Protein AF-A0A0X3WZR5-F1 (afdb_monomer_lite)

Foldseek 3Di:
DDDPPPDPPPPPPPDDPDDDLLSLLVVCVVVVQQADEDDDQDDDPPHPHHPVRNCVNCVVSVNNVHYDPDDDD

InterPro domains:
  IPR036866 Ribonuclease Z/Hydroxyacylglutat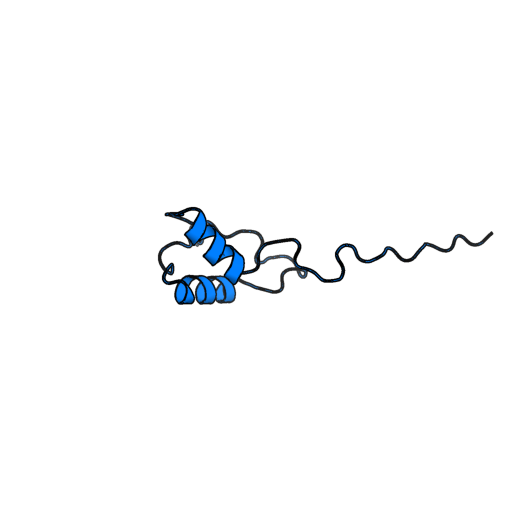hione hydrolase-like [G3DSA:3.60.15.10] (4-71)

Organism: Streptomyces violaceusniger (NCBI:txid68280)

Structure (mmCIF, N/CA/C/O backbone):
data_AF-A0A0X3WZR5-F1
#
_entry.id   AF-A0A0X3WZR5-F1
#
loop_
_atom_site.group_PDB
_atom_site.id
_atom_site.type_symbol
_atom_site.label_atom_id
_atom_site.label_alt_id
_atom_site.label_comp_id
_atom_site.label_asym_id
_atom_site.label_entity_id
_atom_site.label_seq_id
_atom_site.pdbx_PDB_ins_code
_atom_site.Cartn_x
_atom_site.Cartn_y
_atom_site.Cartn_z
_atom_site.occupancy
_atom_site.B_iso_or_equiv
_atom_site.auth_seq_id
_atom_site.auth_comp_id
_atom_site.auth_asym_id
_atom_site.auth_atom_id
_atom_site.pdbx_PDB_model_num
ATOM 1 N N . MET A 1 1 ? 46.680 -0.952 -20.127 1.00 40.69 1 MET A N 1
ATOM 2 C CA . MET A 1 1 ? 46.185 -0.799 -18.740 1.00 40.69 1 MET A CA 1
ATOM 3 C C . MET A 1 1 ? 44.659 -0.927 -18.744 1.00 40.69 1 MET A C 1
ATOM 5 O O . MET A 1 1 ? 43.963 0.055 -18.973 1.00 40.69 1 MET A O 1
ATOM 9 N N . GLY A 1 2 ? 44.131 -2.149 -18.623 1.00 43.84 2 GLY A N 1
ATOM 10 C CA . GLY A 1 2 ? 42.690 -2.417 -18.686 1.00 43.84 2 GLY A CA 1
ATOM 11 C C . GLY A 1 2 ? 42.005 -2.047 -17.374 1.00 43.84 2 GLY A C 1
ATOM 12 O O . GLY A 1 2 ? 42.294 -2.637 -16.338 1.00 43.84 2 GLY A O 1
ATOM 13 N N . ARG A 1 3 ? 41.101 -1.064 -17.398 1.00 56.03 3 ARG A N 1
ATOM 14 C CA . ARG A 1 3 ? 40.244 -0.765 -16.248 1.00 56.03 3 ARG A CA 1
ATOM 15 C C . ARG A 1 3 ? 39.158 -1.833 -16.157 1.00 56.03 3 ARG A C 1
ATOM 17 O O . ARG A 1 3 ? 38.161 -1.762 -16.872 1.00 56.03 3 ARG A O 1
ATOM 24 N N . GLN A 1 4 ? 39.346 -2.806 -15.267 1.00 56.38 4 GLN A N 1
ATOM 25 C CA . GLN A 1 4 ? 38.256 -3.629 -14.748 1.00 56.38 4 GLN A CA 1
ATOM 26 C C . GLN A 1 4 ? 37.199 -2.678 -14.174 1.00 56.38 4 GLN A C 1
ATOM 28 O O . GLN A 1 4 ? 37.404 -2.056 -13.131 1.00 56.38 4 GLN A O 1
ATOM 33 N N . ARG A 1 5 ? 36.071 -2.512 -14.874 1.00 59.66 5 ARG A N 1
ATOM 34 C CA . ARG A 1 5 ? 34.881 -1.908 -14.272 1.00 59.66 5 ARG A CA 1
ATOM 35 C C . ARG A 1 5 ? 34.428 -2.885 -13.193 1.00 59.66 5 ARG A C 1
ATOM 37 O O . ARG A 1 5 ? 33.883 -3.938 -13.512 1.00 59.66 5 ARG A O 1
ATOM 44 N N . GLY A 1 6 ? 34.741 -2.574 -11.936 1.00 53.19 6 GLY A N 1
ATOM 45 C CA . GLY A 1 6 ? 34.280 -3.345 -10.789 1.00 53.19 6 GLY A CA 1
ATOM 46 C C . GLY A 1 6 ? 32.777 -3.568 -10.911 1.00 53.19 6 GLY A C 1
ATOM 47 O O . GLY A 1 6 ? 32.029 -2.625 -11.186 1.00 53.19 6 GLY A O 1
ATOM 48 N N . ARG A 1 7 ? 32.352 -4.829 -10.781 1.00 59.09 7 ARG A N 1
ATOM 49 C CA . ARG A 1 7 ? 30.940 -5.217 -10.753 1.00 59.09 7 ARG A CA 1
ATOM 50 C C . ARG A 1 7 ? 30.281 -4.340 -9.694 1.00 59.09 7 ARG A C 1
ATOM 52 O O . ARG A 1 7 ? 30.626 -4.4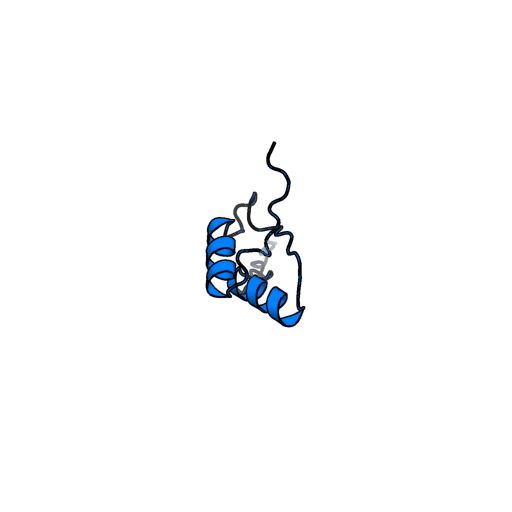58 -8.521 1.00 59.09 7 ARG A O 1
ATOM 59 N N . ARG A 1 8 ? 29.393 -3.425 -10.102 1.00 60.84 8 ARG A N 1
ATOM 60 C CA . ARG A 1 8 ? 28.537 -2.720 -9.146 1.00 60.84 8 ARG A CA 1
ATOM 61 C C . ARG A 1 8 ? 27.812 -3.823 -8.389 1.00 60.84 8 ARG A C 1
ATOM 63 O O . ARG A 1 8 ? 27.047 -4.564 -9.002 1.00 60.84 8 ARG A O 1
ATOM 70 N N . ARG A 1 9 ? 28.127 -3.992 -7.104 1.00 59.34 9 ARG A N 1
ATOM 71 C CA . ARG A 1 9 ? 27.299 -4.793 -6.205 1.00 59.34 9 ARG A CA 1
ATOM 72 C C . ARG A 1 9 ? 25.895 -4.226 -6.392 1.00 59.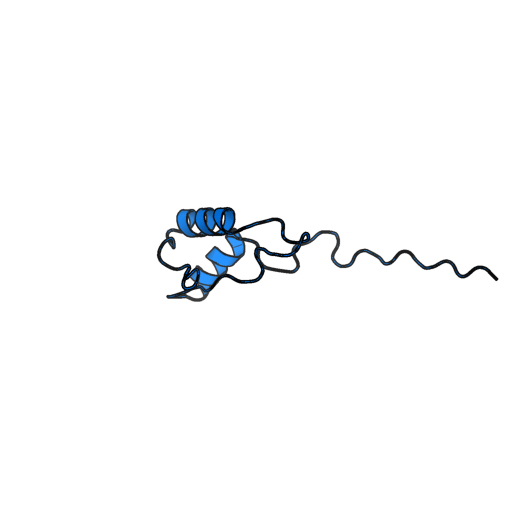34 9 ARG A C 1
ATOM 74 O O . ARG A 1 9 ? 25.721 -3.018 -6.232 1.00 59.34 9 ARG A O 1
ATOM 81 N N . LEU A 1 10 ? 24.963 -5.044 -6.875 1.00 67.12 10 LEU A N 1
ATOM 82 C CA . LEU A 1 10 ? 23.560 -4.653 -6.926 1.00 67.12 10 LEU A CA 1
ATOM 83 C C . LEU A 1 10 ? 23.218 -4.278 -5.486 1.00 67.12 10 LEU A C 1
ATOM 85 O O . LEU A 1 10 ? 23.392 -5.096 -4.583 1.00 67.12 10 LEU A O 1
ATOM 89 N N . ALA A 1 11 ? 22.939 -3.000 -5.253 1.00 73.25 11 ALA A N 1
ATOM 90 C CA . ALA A 1 11 ? 22.690 -2.525 -3.907 1.00 73.25 11 ALA A CA 1
ATOM 91 C C . ALA A 1 11 ? 21.477 -3.287 -3.345 1.00 73.25 11 ALA A C 1
ATOM 93 O O . ALA A 1 11 ? 20.558 -3.612 -4.094 1.00 73.25 11 ALA A O 1
ATOM 94 N N . PHE A 1 12 ? 21.502 -3.565 -2.041 1.00 77.50 12 PHE A N 1
ATOM 95 C CA . PHE A 1 12 ? 20.384 -4.121 -1.269 1.00 77.50 12 PHE A CA 1
ATOM 96 C C . PHE A 1 12 ? 20.077 -5.619 -1.413 1.00 77.50 12 PHE A C 1
ATOM 98 O O . PHE A 1 12 ? 19.027 -6.021 -0.947 1.00 77.50 12 PHE A O 1
ATOM 105 N N . ASP A 1 13 ? 20.948 -6.465 -1.982 1.00 84.88 13 ASP A N 1
ATOM 106 C CA . ASP A 1 13 ? 20.814 -7.943 -1.934 1.00 84.88 13 ASP A CA 1
ATOM 107 C C . ASP A 1 13 ? 19.390 -8.474 -2.278 1.00 84.88 13 ASP A C 1
ATOM 109 O O . ASP A 1 13 ? 18.885 -9.413 -1.662 1.00 84.88 13 ASP A O 1
ATOM 113 N N . ASN A 1 14 ? 18.730 -7.846 -3.265 1.00 83.62 14 ASN A N 1
ATOM 114 C CA . ASN A 1 14 ? 17.347 -8.128 -3.688 1.00 83.62 14 ASN A CA 1
ATOM 115 C C . ASN A 1 14 ? 16.284 -7.991 -2.571 1.00 83.62 14 ASN A C 1
ATOM 117 O O . ASN A 1 14 ? 15.231 -8.624 -2.629 1.00 83.62 14 ASN A O 1
ATOM 121 N N . GLN A 1 15 ? 16.570 -7.190 -1.547 1.00 88.75 15 GLN A N 1
ATOM 122 C CA . GLN A 1 15 ? 15.630 -6.803 -0.500 1.00 88.75 15 GLN A CA 1
ATOM 123 C C . GLN A 1 15 ? 14.689 -5.696 -0.983 1.00 88.75 15 GLN A C 1
ATOM 125 O O . GLN A 1 15 ? 15.010 -4.939 -1.905 1.00 88.75 15 GLN A O 1
ATOM 130 N N . LEU A 1 16 ? 13.545 -5.578 -0.308 1.00 90.62 16 LEU A N 1
ATOM 131 C CA . LEU A 1 16 ? 12.620 -4.467 -0.495 1.00 90.62 16 LEU A CA 1
ATOM 132 C C . LEU A 1 16 ? 13.300 -3.135 -0.141 1.00 90.62 16 LEU A C 1
ATOM 134 O O . LEU A 1 16 ? 13.932 -2.998 0.905 1.00 90.62 16 LEU A O 1
ATOM 138 N N . ILE A 1 17 ? 13.158 -2.150 -1.027 1.00 89.94 17 ILE A N 1
ATOM 139 C CA . ILE A 1 17 ? 13.625 -0.762 -0.829 1.00 89.94 17 ILE A CA 1
ATOM 140 C C . ILE A 1 17 ? 12.461 0.230 -0.668 1.00 89.94 17 ILE A C 1
ATOM 142 O O . ILE A 1 17 ? 12.678 1.421 -0.456 1.00 89.94 17 ILE A O 1
ATOM 146 N N . VAL A 1 18 ? 11.235 -0.278 -0.784 1.00 91.88 18 VAL A N 1
ATOM 147 C CA . VAL A 1 18 ? 9.948 0.384 -0.552 1.00 91.88 18 VAL A CA 1
ATOM 148 C C . VAL A 1 18 ? 9.047 -0.597 0.197 1.00 91.88 18 VAL A C 1
ATOM 150 O O . VAL A 1 18 ? 9.410 -1.763 0.339 1.00 91.88 18 VAL A O 1
ATOM 153 N N . LEU A 1 19 ? 7.893 -0.136 0.675 1.00 96.00 19 LEU A N 1
ATOM 154 C CA . LEU A 1 19 ? 6.908 -1.029 1.280 1.00 96.00 19 LEU A CA 1
ATOM 155 C C . LEU A 1 19 ? 6.273 -1.912 0.202 1.00 96.00 19 LEU A C 1
ATOM 157 O O . LEU A 1 19 ? 5.884 -1.397 -0.848 1.00 96.00 19 LEU A O 1
ATOM 161 N N . ASP A 1 20 ? 6.141 -3.204 0.487 1.00 96.81 20 ASP A N 1
ATOM 162 C CA . ASP A 1 20 ? 5.183 -4.051 -0.224 1.00 96.81 20 ASP A CA 1
ATOM 163 C C . ASP A 1 20 ? 3.735 -3.738 0.220 1.00 96.81 20 ASP A C 1
ATOM 165 O O . ASP A 1 20 ? 3.480 -2.917 1.111 1.00 96.81 20 ASP A O 1
ATOM 169 N N . SER A 1 21 ? 2.762 -4.383 -0.414 1.00 97.94 21 SER A N 1
ATOM 170 C CA . SER A 1 21 ? 1.334 -4.149 -0.195 1.00 97.94 21 SER A CA 1
ATOM 171 C C . SER A 1 21 ? 0.886 -4.523 1.220 1.00 97.94 21 SER A C 1
ATOM 173 O O . SER A 1 21 ? 0.037 -3.839 1.801 1.00 97.94 21 SER A O 1
ATOM 175 N N . ALA A 1 22 ? 1.469 -5.573 1.808 1.00 98.44 22 ALA A N 1
ATOM 176 C CA . ALA A 1 22 ? 1.168 -5.988 3.175 1.00 98.44 22 ALA A CA 1
ATOM 177 C C . ALA A 1 22 ? 1.733 -4.982 4.188 1.00 98.44 22 ALA A C 1
ATOM 179 O O . ALA A 1 22 ? 1.020 -4.541 5.091 1.00 98.44 22 ALA A O 1
ATOM 180 N N . GLN A 1 23 ? 2.974 -4.545 3.986 1.00 98.44 23 GLN A N 1
ATOM 181 C CA . GLN A 1 23 ? 3.631 -3.515 4.785 1.00 98.44 23 GLN A CA 1
ATOM 182 C C . GLN A 1 23 ? 2.923 -2.160 4.668 1.00 98.44 23 GLN A C 1
ATOM 184 O O . GLN A 1 23 ? 2.841 -1.418 5.647 1.00 98.44 23 GLN A O 1
ATOM 189 N N . ALA A 1 24 ? 2.359 -1.827 3.504 1.00 98.25 24 ALA A N 1
ATOM 190 C CA . ALA A 1 24 ? 1.545 -0.627 3.333 1.00 98.25 24 ALA A CA 1
ATOM 191 C C . ALA A 1 24 ? 0.248 -0.683 4.167 1.00 98.25 24 ALA A C 1
ATOM 193 O O . ALA A 1 24 ? -0.116 0.308 4.809 1.00 98.25 24 ALA A O 1
ATOM 194 N N . ALA A 1 25 ? -0.432 -1.835 4.206 1.00 98.62 25 ALA A N 1
ATOM 195 C CA . ALA A 1 25 ? -1.620 -2.037 5.040 1.00 98.62 25 ALA A CA 1
ATOM 196 C C . ALA A 1 25 ? -1.284 -2.033 6.547 1.00 98.62 25 ALA A C 1
ATOM 198 O O . ALA A 1 25 ? -2.015 -1.448 7.357 1.00 98.62 25 ALA A O 1
ATOM 199 N N . GLU A 1 26 ? -0.148 -2.621 6.929 1.00 98.75 26 GLU A N 1
ATOM 200 C CA . GLU A 1 26 ? 0.369 -2.570 8.299 1.00 98.75 26 GLU A CA 1
ATOM 201 C C . GLU A 1 26 ? 0.681 -1.126 8.718 1.00 98.75 26 GLU A C 1
ATOM 203 O O . GLU A 1 26 ? 0.220 -0.665 9.764 1.00 98.75 26 GLU A O 1
ATOM 208 N N . ALA A 1 27 ? 1.377 -0.366 7.870 1.00 98.50 27 ALA A N 1
ATOM 209 C CA . ALA A 1 27 ? 1.668 1.040 8.123 1.00 98.50 27 ALA A CA 1
ATOM 210 C C . ALA A 1 27 ? 0.382 1.866 8.293 1.00 98.50 27 ALA A C 1
ATOM 212 O O . ALA A 1 27 ? 0.285 2.674 9.218 1.00 98.50 27 ALA A O 1
ATOM 213 N N . ALA A 1 28 ? -0.636 1.636 7.455 1.00 98.62 28 ALA A N 1
ATOM 214 C CA . ALA A 1 28 ? -1.935 2.295 7.583 1.00 98.62 28 ALA A CA 1
ATOM 215 C C . ALA A 1 28 ? -2.615 1.991 8.931 1.00 98.62 28 ALA A C 1
ATOM 217 O O . ALA A 1 28 ? -3.212 2.889 9.533 1.00 98.62 28 ALA A O 1
ATOM 218 N N . THR A 1 29 ? -2.476 0.757 9.423 1.00 98.38 29 THR A N 1
ATOM 219 C CA . THR A 1 29 ? -2.973 0.333 10.739 1.00 98.38 29 THR A CA 1
ATOM 220 C C . THR A 1 29 ? -2.235 1.049 11.868 1.00 98.38 29 THR A C 1
ATOM 222 O O . THR A 1 29 ? -2.875 1.681 12.708 1.00 98.38 29 THR A O 1
ATOM 225 N N . ILE A 1 30 ? -0.898 1.013 11.859 1.00 98.69 30 ILE A N 1
ATOM 226 C CA . ILE A 1 30 ? -0.047 1.645 12.881 1.00 98.69 30 ILE A CA 1
ATOM 227 C C . ILE A 1 30 ? -0.323 3.148 12.972 1.00 98.69 30 ILE A C 1
ATOM 229 O O . ILE A 1 30 ? -0.421 3.709 14.062 1.00 98.69 30 ILE A O 1
ATOM 233 N N . LEU A 1 31 ? -0.473 3.804 11.822 1.00 98.44 31 LEU A N 1
ATOM 234 C CA . LEU A 1 31 ? -0.702 5.244 11.740 1.00 98.44 31 LEU A CA 1
ATOM 235 C C . LEU A 1 31 ? -2.157 5.646 12.028 1.00 98.44 31 LEU A C 1
ATOM 237 O O . LEU A 1 31 ? -2.448 6.839 12.110 1.00 98.44 31 LEU A O 1
ATOM 241 N N . GLY A 1 32 ? -3.087 4.690 12.134 1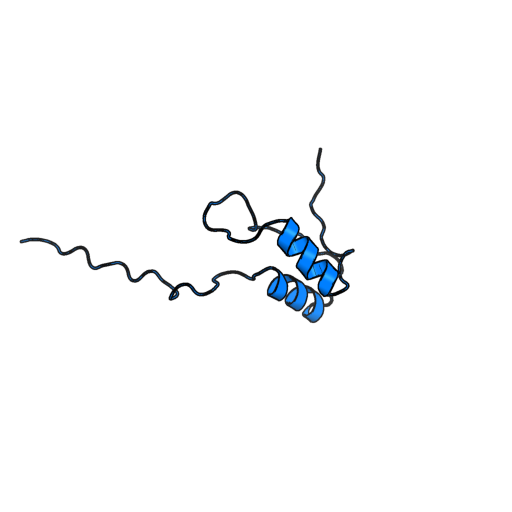.00 98.12 32 GLY A N 1
ATOM 242 C CA . GLY A 1 32 ? -4.519 4.983 12.226 1.00 98.12 32 GLY A CA 1
ATOM 243 C C . GLY A 1 32 ? -5.032 5.770 11.013 1.00 98.12 32 GLY A C 1
ATOM 244 O O . GLY A 1 32 ? -5.913 6.628 11.141 1.00 98.12 32 GLY A O 1
ATOM 245 N N . ALA A 1 33 ? -4.455 5.527 9.833 1.00 98.25 33 ALA A N 1
ATOM 246 C CA . ALA A 1 33 ? -4.695 6.330 8.645 1.00 98.25 33 ALA A CA 1
ATOM 247 C C . ALA A 1 33 ? -6.160 6.224 8.191 1.00 98.25 33 ALA A C 1
ATOM 249 O O . ALA A 1 33 ? -6.697 5.145 7.934 1.00 98.25 33 ALA A O 1
ATOM 250 N N . ARG A 1 34 ? -6.829 7.374 8.064 1.00 97.50 34 ARG A N 1
ATOM 251 C CA . ARG A 1 34 ? -8.219 7.455 7.573 1.00 97.50 34 ARG A CA 1
ATOM 252 C C . ARG A 1 34 ? -8.327 7.402 6.053 1.00 97.50 34 ARG A C 1
ATOM 254 O O . ARG A 1 34 ? -9.389 7.086 5.536 1.00 97.50 34 ARG A O 1
ATOM 261 N N . ARG A 1 35 ? -7.245 7.744 5.362 1.00 97.62 35 ARG A N 1
ATOM 262 C CA . ARG A 1 35 ? -7.117 7.741 3.908 1.00 97.62 35 ARG A CA 1
ATOM 263 C C . ARG A 1 35 ? -5.678 7.391 3.569 1.00 97.62 35 ARG A C 1
ATOM 265 O O . ARG A 1 35 ? -4.765 7.913 4.206 1.00 97.62 35 ARG A O 1
ATOM 272 N N . VAL A 1 36 ? -5.498 6.551 2.563 1.00 98.12 36 VAL A N 1
ATOM 273 C CA . VAL A 1 36 ? -4.199 6.193 1.996 1.00 98.12 36 VAL A CA 1
ATOM 274 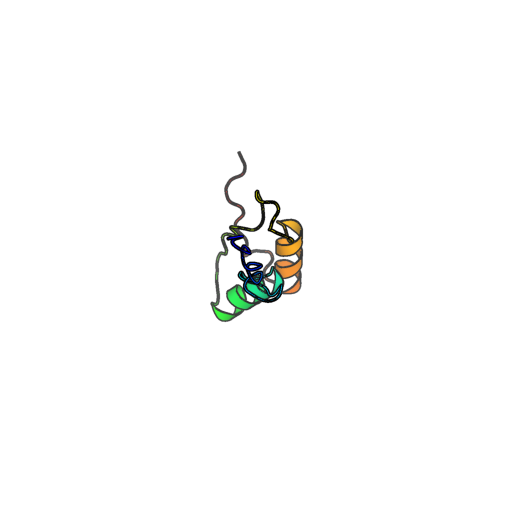C C . VAL A 1 36 ? -4.247 6.536 0.519 1.00 98.12 36 VAL A C 1
ATOM 276 O O . VAL A 1 36 ? -5.192 6.146 -0.145 1.00 98.12 36 VAL A O 1
ATOM 279 N N . VAL A 1 37 ? -3.260 7.266 0.004 1.00 97.12 37 VAL A N 1
ATOM 280 C CA . VAL A 1 37 ? -3.123 7.528 -1.437 1.00 97.12 37 VAL A CA 1
ATOM 281 C C . VAL A 1 37 ? -1.944 6.696 -1.930 1.00 97.12 37 VAL A C 1
ATOM 283 O O . VAL A 1 37 ? -0.801 7.087 -1.675 1.00 97.12 37 VAL A O 1
ATOM 286 N N . PRO A 1 38 ? -2.177 5.532 -2.560 1.00 95.44 38 PRO A N 1
ATOM 287 C CA . PRO A 1 38 ? -1.089 4.700 -3.044 1.00 95.44 38 PRO A CA 1
ATOM 288 C C . PRO A 1 38 ? -0.348 5.405 -4.182 1.00 95.44 38 PRO A C 1
ATOM 290 O O . PRO A 1 38 ? -0.962 5.994 -5.071 1.00 95.44 38 PRO A O 1
ATOM 293 N N . VAL A 1 39 ? 0.979 5.341 -4.153 1.00 93.44 39 VAL A N 1
ATOM 294 C CA . VAL A 1 39 ? 1.880 5.858 -5.192 1.00 93.44 39 VAL A CA 1
ATOM 295 C C . VAL A 1 39 ? 3.021 4.865 -5.386 1.00 93.44 39 VAL A C 1
ATOM 297 O O . VAL A 1 39 ? 3.246 4.031 -4.515 1.00 93.44 39 VAL A O 1
ATOM 300 N N . HIS A 1 40 ? 3.756 4.966 -6.497 1.00 92.31 40 HIS A N 1
ATOM 301 C CA . HIS A 1 40 ? 4.922 4.112 -6.766 1.00 92.31 40 HIS A CA 1
ATOM 302 C C . HIS A 1 40 ? 4.619 2.604 -6.677 1.00 92.31 40 HIS A C 1
ATOM 304 O O . HIS A 1 40 ? 5.386 1.847 -6.096 1.00 92.31 40 HIS A O 1
ATOM 310 N N . TYR A 1 41 ? 3.495 2.180 -7.255 1.00 92.88 41 TYR A N 1
ATOM 311 C CA . TYR A 1 41 ? 3.117 0.769 -7.403 1.00 92.88 41 TYR A CA 1
ATOM 312 C C . TYR A 1 41 ? 2.917 0.382 -8.881 1.00 92.88 41 TYR A C 1
ATOM 314 O O . TYR A 1 41 ? 2.460 -0.706 -9.196 1.00 92.88 41 TYR A O 1
ATOM 322 N N . ASP A 1 42 ? 3.199 1.282 -9.825 1.00 88.94 42 ASP A N 1
ATOM 323 C CA . ASP A 1 42 ? 3.010 1.049 -11.257 1.00 88.94 42 ASP A CA 1
ATOM 324 C C . ASP A 1 42 ? 3.986 1.883 -12.113 1.00 88.94 42 ASP A C 1
ATOM 326 O O . ASP A 1 42 ? 4.941 2.481 -11.610 1.00 88.94 42 ASP A O 1
ATOM 330 N N . SER A 1 43 ? 3.768 1.910 -13.434 1.00 86.50 43 SER A N 1
ATOM 331 C CA . SER A 1 43 ? 4.517 2.686 -14.440 1.00 86.50 43 SER A CA 1
ATOM 332 C C . SER A 1 43 ? 5.933 2.182 -14.761 1.00 86.50 43 SER A C 1
ATOM 334 O O . SER A 1 43 ? 6.322 2.155 -15.930 1.00 86.50 43 SER A O 1
ATOM 336 N N . TRP A 1 44 ? 6.722 1.763 -13.767 1.00 87.81 44 TRP A N 1
ATOM 337 C CA . TRP A 1 44 ? 8.114 1.332 -13.966 1.00 87.81 44 TRP A CA 1
ATOM 338 C C . TRP A 1 44 ? 8.282 -0.181 -13.828 1.00 87.81 44 TRP A C 1
ATOM 340 O O . TRP A 1 44 ? 7.746 -0.795 -12.912 1.00 87.81 44 TRP A O 1
ATOM 350 N N . ALA A 1 45 ? 9.137 -0.771 -14.670 1.00 86.50 45 ALA A N 1
ATOM 351 C CA . ALA A 1 45 ? 9.395 -2.217 -14.705 1.00 86.50 45 ALA A CA 1
ATOM 352 C C . ALA A 1 45 ? 10.057 -2.796 -13.435 1.00 86.50 45 ALA A C 1
ATOM 354 O O . ALA A 1 45 ? 10.258 -4.004 -13.349 1.00 86.50 45 ALA A O 1
ATOM 355 N N . HIS A 1 46 ? 10.456 -1.951 -12.481 1.00 84.69 46 HIS A N 1
ATOM 356 C CA . HIS A 1 46 ? 11.042 -2.386 -11.212 1.00 84.69 46 HIS A CA 1
ATOM 357 C C . HIS A 1 46 ? 9.994 -2.682 -10.133 1.00 84.69 46 HIS A C 1
ATOM 359 O O . HIS A 1 46 ? 10.340 -3.330 -9.149 1.00 84.69 46 HIS A O 1
ATOM 365 N N . PHE A 1 47 ? 8.747 -2.227 -10.297 1.00 88.62 47 PHE A N 1
ATOM 366 C CA . PHE A 1 47 ? 7.669 -2.583 -9.380 1.00 88.62 47 PHE A CA 1
ATOM 367 C C . PHE A 1 47 ? 7.164 -3.989 -9.686 1.00 88.62 47 PHE A C 1
ATOM 369 O O . PHE A 1 47 ? 6.941 -4.348 -10.842 1.00 88.62 47 PHE A O 1
ATOM 376 N N . THR A 1 48 ? 7.022 -4.783 -8.632 1.00 92.12 48 THR A N 1
ATOM 377 C CA . THR A 1 48 ? 6.608 -6.189 -8.700 1.00 92.12 48 THR A CA 1
ATOM 378 C C . THR A 1 48 ? 5.177 -6.414 -8.227 1.00 92.12 48 THR A C 1
ATOM 380 O O . THR A 1 48 ? 4.661 -7.510 -8.401 1.00 92.12 48 THR A O 1
ATOM 383 N N . GLU A 1 49 ? 4.556 -5.391 -7.645 1.00 95.19 49 GLU A N 1
ATOM 384 C CA . GLU A 1 49 ? 3.179 -5.389 -7.156 1.00 95.19 49 GLU A CA 1
ATOM 385 C C . GLU A 1 49 ? 2.439 -4.195 -7.749 1.00 95.19 49 GLU A C 1
ATOM 387 O O . GLU A 1 49 ? 3.059 -3.161 -8.002 1.00 95.19 49 GLU A O 1
ATOM 392 N N . GLY A 1 50 ? 1.133 -4.347 -7.964 1.00 95.38 50 GLY A N 1
ATOM 393 C CA . GLY A 1 50 ? 0.261 -3.344 -8.562 1.00 95.38 50 GLY A CA 1
ATOM 394 C C . GLY A 1 50 ? -0.978 -3.016 -7.728 1.00 95.38 50 GLY A C 1
ATOM 395 O O . GLY A 1 50 ? -1.103 -3.349 -6.550 1.00 95.38 50 GLY A O 1
ATOM 396 N N . ARG A 1 51 ? -1.946 -2.350 -8.370 1.00 96.31 51 ARG A N 1
ATOM 397 C CA . ARG A 1 51 ? -3.212 -1.937 -7.739 1.00 96.31 51 ARG A CA 1
ATOM 398 C C . ARG A 1 51 ? -3.998 -3.106 -7.140 1.00 96.31 51 ARG A C 1
ATOM 400 O O . ARG A 1 51 ? -4.631 -2.939 -6.096 1.00 96.31 51 ARG A O 1
ATOM 407 N N . ASP A 1 52 ? -3.987 -4.254 -7.807 1.00 97.44 52 ASP A N 1
ATOM 408 C CA . ASP A 1 52 ? -4.743 -5.430 -7.375 1.00 97.44 52 ASP A CA 1
ATOM 409 C C . ASP A 1 52 ? -4.130 -6.047 -6.111 1.00 97.44 52 ASP A C 1
ATOM 411 O O . ASP A 1 52 ? -4.869 -6.387 -5.187 1.00 97.44 52 ASP A O 1
ATOM 415 N N . ASP A 1 53 ? -2.797 -6.085 -6.010 1.00 98.25 53 ASP A N 1
ATOM 416 C CA . ASP A 1 53 ? -2.076 -6.554 -4.818 1.00 98.25 53 ASP A CA 1
ATOM 417 C C . ASP A 1 53 ? -2.354 -5.654 -3.609 1.00 98.25 53 ASP A C 1
ATOM 419 O O . ASP A 1 53 ? -2.723 -6.133 -2.533 1.00 98.25 53 ASP A O 1
ATOM 423 N N . LEU A 1 54 ? -2.298 -4.332 -3.808 1.00 98.00 54 LEU A N 1
ATOM 424 C CA . LEU A 1 54 ? -2.684 -3.356 -2.787 1.00 98.00 54 LEU A CA 1
ATOM 425 C C . LEU A 1 54 ? -4.144 -3.536 -2.360 1.00 98.00 54 LEU A C 1
ATOM 427 O O . LEU A 1 54 ? -4.454 -3.521 -1.169 1.00 98.00 54 LEU A O 1
ATOM 431 N N . THR A 1 55 ? -5.052 -3.730 -3.318 1.00 98.25 55 THR A N 1
ATOM 432 C CA . THR A 1 55 ? -6.476 -3.957 -3.038 1.00 98.25 55 THR A CA 1
ATOM 433 C C . THR A 1 55 ? -6.678 -5.224 -2.207 1.00 98.25 55 THR A C 1
ATOM 435 O O . THR A 1 55 ? -7.424 -5.203 -1.222 1.00 98.25 55 THR A O 1
ATOM 438 N N . ALA A 1 56 ? -5.992 -6.312 -2.559 1.00 98.69 56 ALA A N 1
ATOM 439 C CA . ALA A 1 56 ? -6.044 -7.574 -1.835 1.00 98.69 56 ALA A CA 1
ATOM 440 C C . ALA A 1 56 ? -5.497 -7.430 -0.406 1.00 98.69 56 ALA A C 1
ATOM 442 O O . ALA A 1 56 ? -6.168 -7.837 0.545 1.00 98.69 56 ALA A O 1
ATOM 443 N N . ALA A 1 57 ? -4.337 -6.790 -0.234 1.00 98.62 57 ALA A N 1
ATOM 444 C CA . ALA A 1 57 ? -3.711 -6.588 1.072 1.00 98.62 57 ALA A CA 1
ATOM 445 C C . ALA A 1 57 ? -4.559 -5.702 2.000 1.00 98.62 57 ALA A C 1
ATOM 447 O O . ALA A 1 57 ? -4.810 -6.066 3.151 1.00 98.62 57 ALA A O 1
ATOM 448 N N . PHE A 1 58 ? -5.078 -4.575 1.498 1.00 98.69 58 PHE A N 1
ATOM 449 C CA . PHE A 1 58 ? -5.962 -3.703 2.280 1.00 98.69 58 PHE A CA 1
ATOM 450 C C . PHE A 1 58 ? -7.286 -4.387 2.628 1.00 98.69 58 PHE A C 1
ATOM 452 O O . PHE A 1 58 ? -7.793 -4.209 3.734 1.00 98.69 58 PHE A O 1
ATOM 459 N N . THR A 1 59 ? -7.835 -5.209 1.730 1.00 98.62 59 THR A N 1
ATOM 460 C CA . THR A 1 59 ? -9.038 -6.002 2.020 1.00 98.62 59 THR A CA 1
ATOM 461 C C . THR A 1 59 ? -8.769 -7.040 3.106 1.00 98.62 59 THR A C 1
ATOM 463 O O . THR A 1 59 ? -9.542 -7.134 4.058 1.00 98.62 59 THR A O 1
ATOM 466 N N . ALA A 1 60 ? -7.654 -7.771 3.016 1.00 98.62 60 ALA A N 1
ATOM 467 C CA . ALA A 1 60 ? -7.253 -8.754 4.021 1.00 98.62 60 ALA A CA 1
ATOM 468 C C . ALA A 1 60 ? -7.031 -8.121 5.408 1.00 98.62 60 ALA A C 1
ATOM 470 O O . ALA A 1 60 ? -7.344 -8.742 6.422 1.00 98.62 60 ALA A O 1
ATOM 471 N N . ALA A 1 61 ? -6.562 -6.871 5.456 1.00 98.31 61 ALA A N 1
ATOM 472 C CA . ALA A 1 61 ? -6.397 -6.100 6.688 1.00 98.31 61 ALA A CA 1
ATOM 473 C C . ALA A 1 61 ? -7.699 -5.461 7.221 1.00 98.31 61 ALA A C 1
ATOM 475 O O . ALA A 1 61 ? -7.677 -4.809 8.263 1.00 98.31 61 ALA A O 1
ATOM 476 N N . GLY A 1 62 ? -8.835 -5.605 6.526 1.00 98.44 62 GLY A N 1
ATOM 477 C CA . GLY A 1 62 ? -10.098 -4.959 6.909 1.00 98.44 62 GLY A CA 1
ATOM 478 C C . GLY A 1 62 ? -10.128 -3.444 6.663 1.00 98.44 62 GLY A C 1
ATOM 479 O O . GLY A 1 62 ? -10.906 -2.731 7.292 1.00 98.44 62 GLY A O 1
ATOM 480 N N . LEU A 1 63 ? -9.287 -2.950 5.751 1.00 98.50 63 LEU A N 1
ATOM 481 C CA . LEU A 1 63 ? -9.087 -1.534 5.419 1.00 98.50 63 LEU A CA 1
ATOM 482 C C . LEU A 1 63 ? -9.518 -1.197 3.982 1.00 98.50 63 LEU A C 1
ATOM 484 O O . LEU A 1 63 ? -9.008 -0.250 3.386 1.00 98.50 63 LEU A O 1
ATOM 488 N N . ALA A 1 64 ? -10.436 -1.970 3.397 1.00 98.06 64 ALA A N 1
ATOM 489 C CA . ALA A 1 64 ? -10.843 -1.828 1.995 1.00 98.06 64 ALA A CA 1
ATOM 490 C C . ALA A 1 64 ? -11.391 -0.428 1.633 1.00 98.06 64 ALA A C 1
ATOM 492 O O . ALA A 1 64 ? -11.377 -0.044 0.467 1.00 98.06 64 ALA A O 1
ATOM 493 N N . ASP A 1 65 ? -11.852 0.345 2.620 1.00 97.75 65 ASP A N 1
ATOM 494 C CA . ASP A 1 65 ? -12.384 1.704 2.469 1.00 97.75 65 ASP A CA 1
ATOM 495 C C . ASP A 1 65 ? -11.309 2.809 2.502 1.00 97.75 65 ASP A C 1
ATOM 497 O O . ASP A 1 65 ? -11.626 3.985 2.315 1.00 97.75 65 ASP A O 1
ATOM 501 N N . ARG A 1 66 ? -10.043 2.463 2.771 1.00 97.88 66 ARG A N 1
ATOM 502 C CA . ARG A 1 66 ? -8.956 3.432 3.000 1.00 97.88 66 ARG A CA 1
ATOM 503 C C . ARG A 1 66 ? -8.202 3.879 1.748 1.00 97.88 66 ARG A C 1
ATOM 505 O O . ARG A 1 66 ? -7.826 5.057 1.730 1.00 97.88 66 ARG A O 1
ATOM 512 N N . PRO A 1 67 ? -7.932 3.019 0.746 1.00 97.75 67 PRO A N 1
ATOM 513 C CA . PRO A 1 67 ? -7.248 3.445 -0.467 1.00 97.75 67 PRO A CA 1
ATOM 514 C C . PRO A 1 67 ? -8.077 4.444 -1.283 1.00 97.75 67 PRO A C 1
ATOM 516 O O . PRO A 1 67 ? -9.206 4.172 -1.685 1.00 97.75 67 PRO A O 1
ATOM 519 N N . ASP A 1 68 ? -7.481 5.595 -1.561 1.00 96.75 68 ASP A N 1
ATOM 520 C CA . ASP A 1 68 ? -7.949 6.603 -2.500 1.00 96.75 68 ASP A CA 1
ATOM 521 C C . ASP A 1 68 ? -7.090 6.509 -3.764 1.00 96.75 68 ASP A C 1
ATOM 523 O O . ASP A 1 68 ? -5.907 6.850 -3.767 1.00 96.75 68 ASP A O 1
ATOM 527 N N . TRP A 1 69 ? -7.697 6.013 -4.840 1.00 93.50 69 TRP A N 1
ATOM 528 C CA . TRP A 1 69 ? -7.038 5.779 -6.127 1.00 93.50 69 TRP A CA 1
ATOM 529 C C . TRP A 1 69 ? -6.937 7.039 -6.997 1.00 93.50 69 TRP A C 1
ATOM 531 O O . TRP A 1 69 ? -6.522 6.958 -8.152 1.00 93.50 69 TRP A O 1
ATOM 541 N N . GLY A 1 70 ? -7.344 8.196 -6.468 1.00 87.44 70 GLY A N 1
ATOM 542 C CA . GLY A 1 70 ? -7.512 9.415 -7.243 1.00 87.44 70 GLY A CA 1
ATOM 543 C C . GLY A 1 70 ? -8.748 9.368 -8.146 1.00 87.44 70 GLY A C 1
ATOM 544 O O . GLY A 1 70 ? -9.418 8.344 -8.309 1.00 87.44 70 GLY A O 1
ATOM 545 N N . ARG A 1 71 ? -9.086 10.514 -8.749 1.00 78.75 71 ARG A N 1
ATOM 546 C CA . ARG A 1 71 ? -10.153 10.557 -9.755 1.00 78.75 71 ARG A CA 1
ATOM 547 C C . ARG A 1 71 ? -9.675 9.902 -11.045 1.00 78.75 71 ARG A C 1
ATOM 549 O O . ARG A 1 71 ? -8.705 10.357 -11.643 1.00 78.75 71 ARG A O 1
ATOM 556 N N . GLN A 1 72 ? -10.414 8.894 -11.486 1.00 62.62 72 GLN A N 1
ATOM 557 C CA . GLN A 1 72 ? -10.312 8.352 -12.834 1.00 62.62 72 GLN A CA 1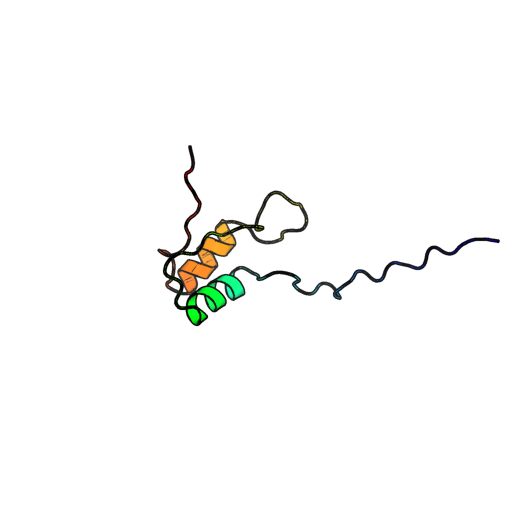
ATOM 558 C C . GLN A 1 72 ? -11.300 9.143 -13.698 1.00 62.62 72 GLN A C 1
ATOM 560 O O . GLN A 1 72 ? -12.496 9.146 -13.401 1.00 62.62 72 GLN A O 1
ATOM 565 N N . ASN A 1 73 ? -10.774 9.908 -14.655 1.00 42.66 73 ASN A N 1
ATOM 566 C CA . ASN A 1 73 ? -11.561 10.659 -15.634 1.00 42.66 73 ASN A CA 1
ATOM 567 C C . ASN A 1 73 ? -12.077 9.726 -16.731 1.00 42.66 73 ASN A C 1
ATOM 569 O O . ASN A 1 73 ? -11.301 8.825 -17.120 1.00 42.66 73 ASN A O 1
#

Secondary structure (DSSP, 8-state):
----------TTTT--SS--HHHHHHHHHHTT-S-B---SSSSSTT----HHHHHHHHHHTT-TT-B------

Radius of gyration: 17.2 Å; chains: 1; bounding box: 59×19×32 Å

Sequence (73 aa):
MGRQRGRRRLAFDNQLIVLDSAQAAEAATILGARRVVPVHYDSWAHFTEGRDDLTAAFTAAGLADRPDWGRQN

pLDDT: mean 87.79, std 15.82, range [40.69, 98.75]